Protein AF-A0A0P8Y8R4-F1 (afdb_monomer)

Radius of gyration: 22.91 Å; Cα contacts (8 Å, |Δi|>4): 17; chains: 1; bounding box: 37×41×75 Å

Mean predicted aligned error: 9.48 Å

Structure (mmCIF, N/CA/C/O backbone):
data_AF-A0A0P8Y8R4-F1
#
_entry.id   AF-A0A0P8Y8R4-F1
#
loop_
_atom_site.gro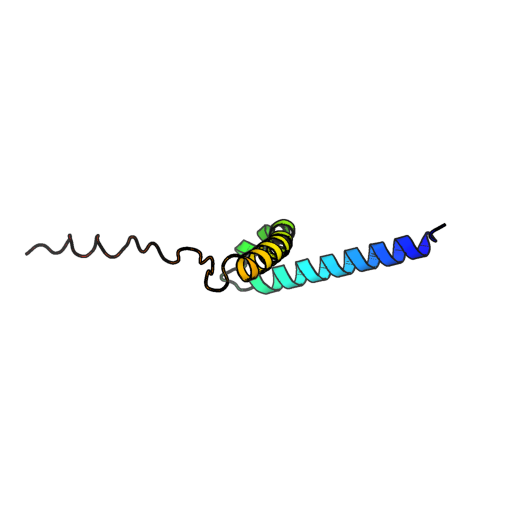up_PDB
_atom_site.id
_atom_site.type_symbol
_atom_site.label_atom_id
_atom_site.label_alt_id
_atom_site.label_comp_id
_atom_site.label_asym_id
_atom_site.label_entity_id
_atom_site.label_seq_id
_atom_site.pdbx_PDB_ins_code
_atom_site.Cartn_x
_atom_site.Cartn_y
_atom_site.Cartn_z
_atom_site.occupancy
_atom_site.B_iso_or_equiv
_atom_site.auth_seq_id
_atom_site.auth_comp_id
_atom_site.auth_asym_id
_atom_site.auth_atom_id
_atom_site.pdbx_PDB_model_num
ATOM 1 N N . MET A 1 1 ? 7.989 -19.412 -24.341 1.00 80.81 1 MET A N 1
ATOM 2 C CA . MET A 1 1 ? 9.114 -18.672 -23.726 1.00 80.81 1 MET A CA 1
ATOM 3 C C . MET A 1 1 ? 8.700 -17.215 -23.603 1.00 80.81 1 MET A C 1
ATOM 5 O O . MET A 1 1 ? 8.182 -16.682 -24.575 1.00 80.81 1 MET A O 1
ATOM 9 N N . VAL A 1 2 ? 8.834 -16.605 -22.425 1.00 88.69 2 VAL A N 1
ATOM 10 C CA . VAL A 1 2 ? 8.482 -15.188 -22.214 1.00 88.69 2 VAL A CA 1
ATOM 11 C C . VAL A 1 2 ? 9.590 -14.322 -22.819 1.00 88.69 2 VAL A C 1
ATOM 13 O O . VAL A 1 2 ? 10.764 -14.626 -22.621 1.00 88.69 2 VAL A O 1
ATOM 16 N N . SER A 1 3 ? 9.242 -13.282 -23.582 1.00 95.00 3 SER A N 1
ATOM 17 C CA . SER A 1 3 ? 10.248 -12.399 -24.186 1.00 95.00 3 SER A CA 1
ATOM 18 C C . SER A 1 3 ? 10.980 -11.593 -23.101 1.00 95.00 3 SER A C 1
ATOM 20 O O . SER A 1 3 ? 10.317 -11.087 -22.188 1.00 95.00 3 SER A O 1
ATOM 22 N N . PRO A 1 4 ? 12.311 -11.396 -23.203 1.00 93.31 4 PRO A N 1
ATOM 23 C CA . PRO A 1 4 ? 13.051 -10.505 -22.306 1.00 93.31 4 PRO A CA 1
ATOM 24 C C . PRO A 1 4 ? 12.449 -9.098 -22.247 1.00 93.31 4 PRO A C 1
ATOM 26 O O . PRO A 1 4 ? 12.388 -8.490 -21.183 1.00 93.31 4 PRO A O 1
ATOM 29 N N . PHE A 1 5 ? 11.923 -8.607 -23.372 1.00 95.75 5 PHE A N 1
ATOM 30 C CA . PHE A 1 5 ? 11.244 -7.316 -23.437 1.00 95.75 5 PHE A CA 1
ATOM 31 C C . PHE A 1 5 ? 9.984 -7.276 -22.563 1.00 95.75 5 PHE A C 1
ATOM 33 O O . PHE A 1 5 ? 9.743 -6.290 -21.875 1.00 95.75 5 PHE A O 1
ATOM 40 N N . THR A 1 6 ? 9.202 -8.359 -22.536 1.00 95.81 6 THR A N 1
ATOM 41 C CA . THR A 1 6 ? 8.006 -8.460 -21.687 1.00 95.81 6 THR A CA 1
ATOM 42 C C . THR A 1 6 ? 8.374 -8.419 -20.207 1.00 95.81 6 THR A C 1
ATOM 44 O O . THR A 1 6 ? 7.723 -7.717 -19.440 1.00 95.81 6 THR A O 1
ATOM 47 N N . LEU A 1 7 ? 9.434 -9.126 -19.805 1.00 95.75 7 LEU A N 1
ATOM 48 C CA . LEU A 1 7 ? 9.916 -9.097 -18.421 1.00 95.75 7 LEU A CA 1
ATOM 49 C C . LEU A 1 7 ? 10.401 -7.699 -18.022 1.00 95.75 7 LEU A C 1
ATOM 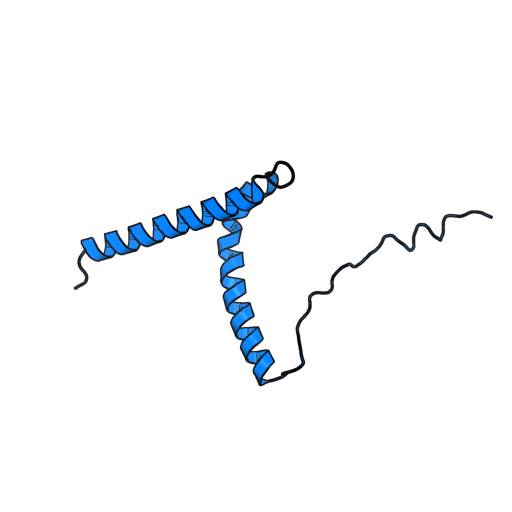51 O O . LEU A 1 7 ? 10.064 -7.225 -16.941 1.00 95.75 7 LEU A O 1
ATOM 55 N N . LEU A 1 8 ? 11.134 -7.018 -18.907 1.00 96.62 8 LEU A N 1
ATOM 56 C CA . LEU A 1 8 ? 11.589 -5.646 -18.677 1.00 96.62 8 LEU A CA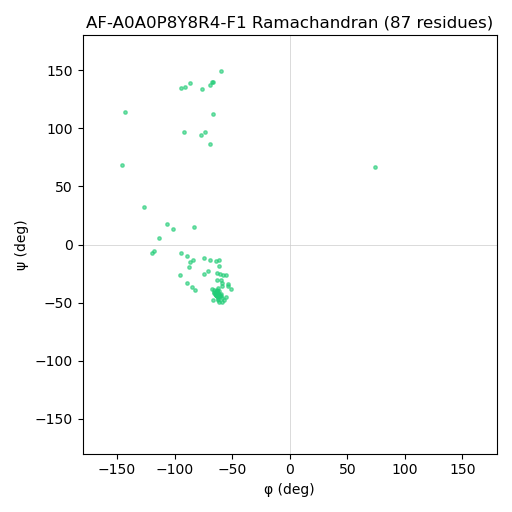 1
ATOM 57 C C . LEU A 1 8 ? 10.421 -4.661 -18.583 1.00 96.62 8 LEU A C 1
ATOM 59 O O . LEU A 1 8 ? 10.405 -3.826 -17.683 1.00 96.62 8 LEU A O 1
ATOM 63 N N . ALA A 1 9 ? 9.427 -4.777 -19.463 1.00 96.81 9 ALA A N 1
ATOM 64 C CA . ALA A 1 9 ? 8.243 -3.927 -19.432 1.00 96.81 9 ALA A CA 1
ATOM 65 C C . ALA A 1 9 ? 7.473 -4.100 -18.114 1.00 96.81 9 ALA A C 1
ATOM 67 O O . ALA A 1 9 ? 7.206 -3.112 -17.432 1.00 96.81 9 ALA A O 1
ATOM 68 N N . LEU A 1 10 ? 7.200 -5.342 -17.701 1.00 97.19 10 LEU A N 1
ATOM 69 C CA . LEU A 1 10 ? 6.523 -5.630 -16.432 1.00 97.19 10 LEU A CA 1
ATOM 70 C C . LEU A 1 10 ? 7.333 -5.149 -15.222 1.00 97.19 10 LEU A C 1
ATOM 72 O O . LEU A 1 10 ? 6.779 -4.497 -14.340 1.00 97.19 10 LEU A O 1
ATOM 76 N N . GLY A 1 11 ? 8.643 -5.413 -15.201 1.00 97.25 11 GLY A N 1
ATOM 77 C CA . GLY A 1 11 ? 9.533 -4.962 -14.131 1.00 97.25 11 GLY A CA 1
ATOM 78 C C . GLY A 1 11 ? 9.594 -3.438 -14.024 1.00 97.25 11 GLY A C 1
ATOM 79 O O . GLY A 1 11 ? 9.477 -2.891 -12.932 1.00 97.25 11 GLY A O 1
ATOM 80 N N . SER A 1 12 ? 9.706 -2.737 -15.155 1.00 97.06 12 SER A N 1
ATOM 81 C CA . SER A 1 12 ? 9.689 -1.271 -15.179 1.00 97.06 12 SER A CA 1
ATOM 82 C C . SER A 1 12 ? 8.352 -0.703 -14.706 1.00 97.06 12 SER A C 1
ATOM 84 O O . SER A 1 12 ? 8.341 0.229 -13.907 1.00 97.06 12 SER A O 1
ATOM 86 N N . GLY A 1 13 ? 7.232 -1.297 -15.131 1.00 98.19 13 GLY A N 1
ATOM 87 C CA . GLY A 1 13 ? 5.899 -0.882 -14.708 1.00 98.19 13 GLY A CA 1
ATOM 88 C C . GLY A 1 13 ? 5.712 -1.038 -13.202 1.00 98.19 13 GLY A C 1
ATOM 89 O O . GLY A 1 13 ? 5.235 -0.115 -12.548 1.00 98.19 13 GLY A O 1
ATOM 90 N N . PHE A 1 14 ? 6.163 -2.164 -12.647 1.00 96.75 14 PHE A N 1
ATOM 91 C CA . PHE A 1 14 ? 6.165 -2.404 -11.206 1.00 96.75 14 PHE A CA 1
ATOM 92 C C . PHE A 1 14 ? 6.988 -1.351 -10.450 1.00 96.75 14 PHE A C 1
ATOM 94 O O . PHE A 1 14 ? 6.482 -0.733 -9.519 1.00 96.75 14 PHE A O 1
ATOM 101 N N . LEU A 1 15 ? 8.224 -1.078 -10.881 1.00 97.31 15 LEU A N 1
ATOM 102 C CA . LEU A 1 15 ? 9.073 -0.081 -10.219 1.00 97.31 15 LEU A CA 1
ATOM 103 C C . LEU A 1 15 ? 8.486 1.332 -10.295 1.00 97.31 15 LEU A C 1
ATOM 105 O O . LEU A 1 15 ? 8.545 2.070 -9.315 1.00 97.31 15 LEU A O 1
ATOM 109 N N . VAL A 1 16 ? 7.900 1.712 -11.432 1.00 98.12 16 VAL A N 1
ATOM 110 C CA . VAL A 1 16 ? 7.218 3.007 -11.578 1.00 98.12 16 VAL A CA 1
ATOM 111 C C . VAL A 1 16 ? 6.025 3.094 -10.631 1.00 98.12 16 VAL A C 1
ATOM 113 O O . VAL A 1 16 ? 5.866 4.111 -9.956 1.00 98.12 16 VAL A O 1
ATOM 116 N N . ALA A 1 17 ? 5.217 2.036 -10.541 1.00 96.50 17 ALA A N 1
ATOM 117 C CA . ALA A 1 17 ? 4.097 1.985 -9.610 1.00 96.50 17 ALA A CA 1
ATOM 118 C C . ALA A 1 17 ? 4.566 2.144 -8.154 1.00 96.50 17 ALA A C 1
ATOM 120 O O . ALA A 1 17 ? 4.000 2.957 -7.427 1.00 96.50 17 ALA A O 1
ATOM 121 N N . GLU A 1 18 ? 5.642 1.465 -7.747 1.00 95.50 18 GLU A N 1
ATOM 122 C CA . GLU A 1 18 ? 6.179 1.593 -6.386 1.00 95.50 18 GLU A CA 1
ATOM 123 C C . GLU A 1 18 ? 6.743 2.984 -6.087 1.00 95.50 18 GLU A C 1
ATOM 125 O O . GLU A 1 18 ? 6.491 3.547 -5.020 1.00 95.50 18 GLU A O 1
ATOM 130 N N . VAL A 1 19 ? 7.446 3.597 -7.042 1.00 96.44 19 VAL A N 1
ATOM 131 C CA . VAL A 1 19 ? 7.920 4.981 -6.895 1.00 96.44 19 VAL A CA 1
ATOM 132 C C . VAL A 1 19 ? 6.743 5.937 -6.696 1.00 96.44 19 VAL A C 1
ATOM 134 O O . VAL A 1 19 ? 6.812 6.809 -5.829 1.00 96.44 19 VAL A O 1
ATOM 137 N N . ILE A 1 20 ? 5.652 5.762 -7.448 1.00 97.12 20 ILE A N 1
ATOM 138 C CA . ILE A 1 20 ? 4.432 6.564 -7.283 1.00 97.12 20 ILE A CA 1
ATOM 139 C C . ILE A 1 20 ? 3.830 6.339 -5.889 1.00 97.12 20 ILE A C 1
ATOM 141 O O . ILE A 1 20 ? 3.539 7.314 -5.196 1.00 97.12 20 ILE A O 1
ATOM 145 N N . THR A 1 21 ? 3.694 5.089 -5.442 1.00 95.38 21 THR A N 1
ATOM 146 C CA . THR A 1 21 ? 3.154 4.742 -4.116 1.00 95.38 21 THR A CA 1
ATOM 147 C C . THR A 1 21 ? 3.946 5.401 -2.984 1.00 95.38 21 THR A C 1
ATOM 149 O O . THR A 1 21 ? 3.366 6.038 -2.095 1.00 95.38 21 THR A O 1
ATOM 152 N N . VAL A 1 22 ? 5.277 5.305 -3.025 1.00 95.12 22 VAL A N 1
ATOM 153 C CA . VAL A 1 22 ? 6.165 5.920 -2.027 1.00 95.12 22 VAL A CA 1
ATOM 154 C C . VAL A 1 22 ? 6.094 7.445 -2.096 1.00 95.12 22 VAL A C 1
ATOM 156 O O . VAL A 1 22 ? 6.014 8.095 -1.054 1.00 95.12 22 VAL A O 1
ATOM 159 N N . ALA A 1 23 ? 6.069 8.030 -3.297 1.00 96.62 23 ALA A N 1
ATOM 160 C CA . ALA A 1 23 ? 5.979 9.477 -3.476 1.00 96.62 23 ALA A CA 1
ATOM 161 C C . ALA A 1 23 ? 4.669 10.048 -2.917 1.00 96.62 23 ALA A C 1
ATOM 163 O O . ALA A 1 23 ? 4.700 11.044 -2.195 1.00 96.62 23 ALA A O 1
ATOM 164 N N . VAL A 1 24 ? 3.532 9.400 -3.186 1.00 96.88 24 VAL A N 1
ATOM 165 C CA . VAL A 1 24 ? 2.223 9.796 -2.640 1.00 96.88 24 VAL A CA 1
ATOM 166 C C . VAL A 1 24 ? 2.215 9.681 -1.116 1.00 96.88 24 VAL A C 1
ATOM 168 O O . VAL A 1 24 ? 1.763 10.599 -0.433 1.00 96.88 24 VAL A O 1
ATOM 171 N N . SER A 1 25 ? 2.773 8.599 -0.571 1.00 95.50 25 SER A N 1
ATOM 172 C CA . SER A 1 25 ? 2.858 8.391 0.880 1.00 95.50 25 SER A CA 1
ATOM 173 C C . SER A 1 25 ? 3.733 9.449 1.562 1.00 95.50 25 SER A C 1
ATOM 175 O O . SER A 1 25 ? 3.347 10.009 2.586 1.00 95.50 25 SER A O 1
ATOM 177 N N . ALA A 1 26 ? 4.883 9.788 0.973 1.00 96.19 26 ALA A N 1
ATOM 178 C CA . ALA A 1 26 ? 5.755 10.851 1.471 1.00 96.19 26 ALA A CA 1
ATOM 179 C C . ALA A 1 26 ? 5.111 12.238 1.340 1.00 96.19 26 ALA A C 1
ATOM 181 O O . ALA A 1 26 ? 5.242 13.069 2.240 1.00 96.19 26 ALA A O 1
ATOM 182 N N . PHE A 1 27 ? 4.382 12.480 0.249 1.00 96.94 27 PHE A N 1
ATOM 183 C CA . PHE A 1 27 ? 3.627 13.711 0.048 1.00 96.94 27 PHE A CA 1
ATOM 184 C C . PHE A 1 27 ? 2.530 13.882 1.108 1.00 96.94 27 PHE A C 1
ATOM 186 O O . PHE A 1 27 ? 2.398 14.972 1.664 1.00 96.94 27 PHE A O 1
ATOM 193 N N . ALA A 1 28 ? 1.810 12.813 1.461 1.00 95.69 28 ALA A N 1
ATOM 194 C CA . ALA A 1 28 ? 0.745 12.852 2.466 1.00 95.69 28 ALA A CA 1
ATOM 195 C C . ALA A 1 28 ? 1.236 13.327 3.847 1.00 95.69 28 ALA A C 1
ATOM 197 O O . ALA A 1 28 ? 0.510 14.019 4.558 1.00 95.69 28 ALA A O 1
ATOM 198 N N . VAL A 1 29 ? 2.483 13.010 4.209 1.00 95.69 29 VAL A N 1
ATOM 199 C CA . VAL A 1 29 ? 3.104 13.418 5.484 1.00 95.69 29 VAL A CA 1
ATOM 200 C C . VAL A 1 29 ? 4.069 14.603 5.347 1.00 95.69 29 VAL A C 1
ATOM 202 O O . VAL A 1 29 ? 4.833 14.891 6.265 1.00 95.69 29 VAL A O 1
ATOM 205 N N . SER A 1 30 ? 4.058 15.311 4.214 1.00 94.00 30 SER A N 1
A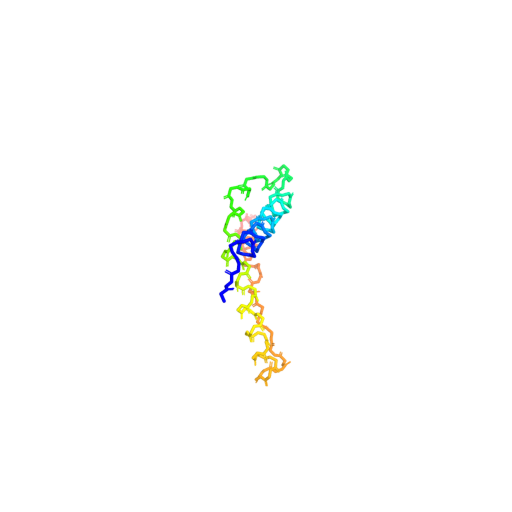TOM 206 C CA . SER A 1 30 ? 5.022 16.386 3.931 1.00 94.00 30 SER A CA 1
ATOM 207 C C . SER A 1 30 ? 4.781 17.688 4.707 1.00 94.00 30 SER A C 1
ATOM 209 O O . SER A 1 30 ? 5.663 18.551 4.743 1.00 94.00 30 SER A O 1
ATOM 211 N N . ASP A 1 31 ? 3.622 17.829 5.360 1.00 95.44 31 ASP A N 1
ATOM 212 C CA . ASP A 1 31 ? 3.307 18.988 6.196 1.00 95.44 31 ASP A CA 1
ATOM 213 C C . ASP A 1 31 ? 4.311 19.159 7.352 1.00 95.44 31 ASP A C 1
ATOM 215 O O . ASP A 1 31 ? 4.844 18.188 7.897 1.00 95.44 31 ASP A O 1
ATOM 219 N N . LYS A 1 32 ? 4.544 20.408 7.778 1.00 92.38 32 LYS A N 1
ATOM 220 C CA . LYS A 1 32 ? 5.526 20.750 8.823 1.00 92.38 32 LYS A CA 1
ATOM 221 C C . LYS A 1 32 ? 5.327 19.956 10.113 1.00 92.38 32 LYS A C 1
ATOM 223 O O . LYS A 1 32 ? 6.314 19.632 10.767 1.00 92.38 32 LYS A O 1
ATOM 228 N N . LYS A 1 33 ? 4.081 19.641 10.472 1.00 94.62 33 LYS A N 1
ATOM 229 C CA . LYS A 1 33 ? 3.774 18.881 11.690 1.00 94.62 33 LYS A CA 1
ATOM 230 C C . LYS A 1 33 ? 4.116 17.399 11.571 1.00 94.62 33 LYS A C 1
ATOM 232 O O . LYS A 1 33 ? 4.378 16.782 12.590 1.00 94.62 33 LYS A O 1
ATOM 237 N N . HIS A 1 34 ? 4.135 16.844 10.362 1.00 94.44 34 HIS A N 1
ATOM 238 C CA . HIS A 1 34 ? 4.192 15.398 10.120 1.00 94.44 34 HIS A CA 1
ATOM 239 C C . HIS A 1 34 ? 5.456 14.955 9.375 1.00 94.44 34 HIS A C 1
ATOM 241 O O . HIS A 1 34 ? 5.700 13.761 9.257 1.00 94.44 34 HIS A O 1
ATOM 247 N N . ARG A 1 35 ? 6.305 15.889 8.926 1.00 92.69 35 ARG A N 1
ATOM 248 C CA . ARG A 1 35 ? 7.508 15.614 8.120 1.00 92.69 35 ARG A CA 1
ATOM 249 C C . ARG A 1 35 ? 8.479 14.610 8.753 1.00 92.69 35 ARG A C 1
ATOM 251 O O . ARG A 1 35 ? 9.206 13.924 8.038 1.00 92.69 35 ARG A O 1
ATOM 258 N N . TYR A 1 36 ? 8.480 14.495 10.080 1.00 94.75 36 TYR A N 1
ATOM 259 C CA . TYR A 1 36 ? 9.264 13.491 10.806 1.00 94.75 36 TYR A CA 1
ATOM 260 C C . TYR A 1 36 ? 8.8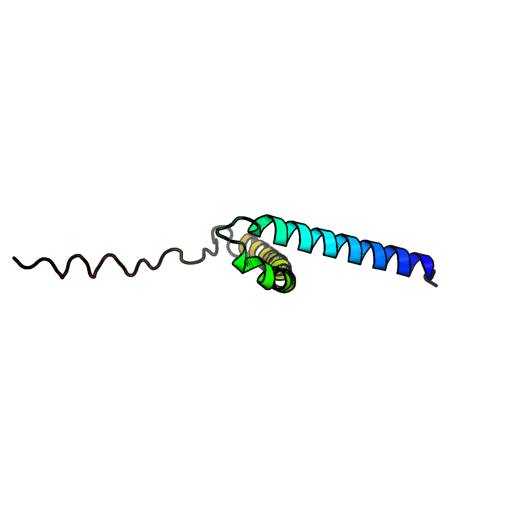30 12.042 10.502 1.00 94.75 36 TYR A C 1
ATOM 262 O O . TYR A 1 36 ? 9.569 11.111 10.806 1.00 94.75 36 TYR A O 1
ATOM 270 N N . LEU A 1 37 ? 7.659 11.847 9.884 1.00 95.25 37 LEU A N 1
ATOM 271 C CA . LEU A 1 37 ? 7.136 10.554 9.444 1.00 95.25 37 LEU A CA 1
ATOM 272 C C . LEU A 1 37 ? 7.665 10.119 8.071 1.00 95.25 37 LEU A C 1
ATOM 274 O O . LEU A 1 37 ? 7.534 8.949 7.728 1.00 95.25 37 LEU A O 1
ATOM 278 N N . ILE A 1 38 ? 8.304 11.000 7.290 1.00 95.25 38 ILE A N 1
ATOM 279 C CA . ILE A 1 38 ? 8.840 10.643 5.961 1.00 95.25 38 ILE A CA 1
ATOM 280 C C . ILE A 1 38 ? 9.798 9.435 6.010 1.00 95.25 38 ILE A C 1
ATOM 282 O O . ILE A 1 38 ? 9.631 8.531 5.192 1.00 95.25 38 ILE A O 1
ATOM 286 N N . PRO A 1 39 ? 10.756 9.338 6.958 1.00 95.56 39 PRO A N 1
ATOM 287 C CA . PRO A 1 39 ? 11.623 8.161 7.073 1.00 95.56 39 PRO A CA 1
ATOM 288 C C . PRO A 1 39 ? 10.871 6.859 7.372 1.00 95.56 39 PRO A C 1
ATOM 290 O O . PRO A 1 39 ? 11.414 5.782 7.151 1.00 95.56 39 PRO A O 1
ATOM 293 N N . TRP A 1 40 ? 9.632 6.951 7.862 1.00 95.81 40 TRP A N 1
ATOM 294 C CA . TRP A 1 40 ? 8.778 5.808 8.166 1.00 95.81 40 TRP A CA 1
ATOM 295 C C . TRP A 1 40 ? 7.924 5.366 6.977 1.00 95.81 40 TRP A C 1
ATOM 297 O O . TRP A 1 40 ? 7.375 4.276 7.022 1.00 95.81 40 TRP A O 1
ATOM 307 N N . VAL A 1 41 ? 7.861 6.127 5.879 1.00 95.44 41 VAL A N 1
ATOM 308 C CA . VAL A 1 41 ? 7.124 5.740 4.660 1.00 95.44 41 VAL A CA 1
ATOM 309 C C . VAL A 1 41 ? 7.480 4.336 4.142 1.00 95.44 41 VAL A C 1
ATOM 311 O O . VAL A 1 41 ? 6.560 3.621 3.748 1.00 95.44 41 VAL A O 1
ATOM 314 N N . PRO A 1 42 ? 8.743 3.860 4.174 1.00 93.62 42 PRO A N 1
ATOM 315 C CA . PRO A 1 42 ? 9.058 2.494 3.760 1.00 93.62 42 PRO A CA 1
ATOM 316 C C . PRO A 1 42 ? 8.304 1.411 4.544 1.00 93.62 42 PRO A C 1
ATOM 318 O O . PRO A 1 42 ? 8.040 0.349 3.982 1.00 93.62 42 PRO A O 1
ATOM 321 N N . THR A 1 43 ? 7.890 1.665 5.792 1.00 95.31 43 THR A N 1
ATOM 322 C CA . THR A 1 43 ? 7.109 0.690 6.574 1.00 95.31 43 THR A CA 1
ATOM 323 C C . THR A 1 43 ? 5.696 0.488 6.027 1.00 95.31 43 THR A C 1
ATOM 325 O O . THR A 1 43 ? 5.060 -0.519 6.343 1.00 95.31 43 THR A O 1
ATOM 328 N N . MET A 1 44 ? 5.225 1.362 5.129 1.00 94.12 44 MET A N 1
ATOM 329 C CA . MET A 1 44 ? 3.938 1.202 4.449 1.00 94.12 44 MET A CA 1
ATOM 330 C C . MET A 1 44 ? 3.862 -0.088 3.624 1.00 94.12 44 MET A C 1
ATOM 332 O O . MET A 1 44 ? 2.777 -0.642 3.472 1.00 94.12 44 MET A O 1
ATOM 336 N N . HIS A 1 45 ? 4.999 -0.634 3.178 1.00 92.25 45 HIS A N 1
ATOM 337 C CA . HIS A 1 45 ? 5.053 -1.946 2.523 1.00 92.25 45 HIS A CA 1
ATOM 338 C C . HIS A 1 45 ? 4.629 -3.090 3.449 1.00 92.25 45 HIS A C 1
ATOM 340 O O . HIS A 1 45 ? 4.179 -4.121 2.966 1.00 92.25 45 HIS A O 1
ATOM 346 N N . PHE A 1 46 ? 4.743 -2.918 4.768 1.00 94.12 46 PHE A N 1
ATOM 347 C CA . PHE A 1 46 ? 4.185 -3.850 5.748 1.00 94.12 46 PHE A CA 1
ATOM 348 C C . PHE A 1 46 ? 2.747 -3.482 6.113 1.00 94.12 46 PHE A C 1
ATOM 350 O O . PHE A 1 46 ? 1.932 -4.368 6.343 1.00 94.12 46 PHE A O 1
ATOM 357 N N . TYR A 1 47 ? 2.414 -2.189 6.118 1.00 93.62 47 TYR A N 1
ATOM 358 C CA . TYR A 1 47 ? 1.067 -1.709 6.419 1.00 93.62 47 TYR A CA 1
ATOM 359 C C . TYR A 1 47 ? 0.026 -2.108 5.366 1.00 93.62 47 TYR A C 1
ATOM 361 O O . TYR A 1 47 ? -1.034 -2.623 5.718 1.00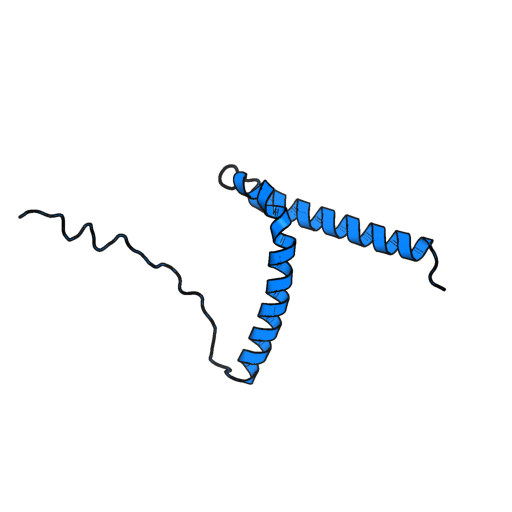 93.62 47 TYR A O 1
ATOM 369 N N . PHE A 1 48 ? 0.309 -1.922 4.075 1.00 91.81 48 PHE A N 1
ATOM 370 C CA . PHE A 1 48 ? -0.667 -2.186 3.014 1.00 91.81 48 PHE A CA 1
ATOM 371 C C . PHE A 1 48 ? -1.091 -3.661 2.909 1.00 91.81 48 PHE A C 1
ATOM 373 O O . PHE A 1 48 ? -2.293 -3.908 2.814 1.00 91.81 48 PHE A O 1
ATOM 380 N N . PRO A 1 49 ? -0.195 -4.663 3.010 1.00 94.25 49 PRO A N 1
ATOM 381 C CA . PRO A 1 49 ? -0.611 -6.064 3.059 1.00 94.25 49 PRO A CA 1
ATOM 382 C C . PRO A 1 49 ? -1.528 -6.398 4.241 1.00 94.25 49 PRO A C 1
ATOM 384 O O . PRO A 1 49 ? -2.399 -7.260 4.108 1.00 94.25 49 PRO A O 1
ATOM 387 N N . MET A 1 50 ? -1.392 -5.705 5.381 1.00 95.19 50 MET A N 1
ATOM 388 C CA . MET A 1 50 ? -2.313 -5.898 6.507 1.00 95.19 50 MET A CA 1
ATOM 389 C C . MET A 1 50 ? -3.747 -5.504 6.147 1.00 95.19 50 MET A C 1
ATOM 391 O O . MET A 1 50 ? -4.673 -6.132 6.649 1.00 95.19 50 MET A O 1
ATOM 395 N N . ALA A 1 51 ? -3.955 -4.534 5.249 1.00 92.69 51 ALA A N 1
ATOM 396 C CA . ALA A 1 51 ? -5.294 -4.186 4.772 1.00 92.69 51 ALA A CA 1
ATOM 397 C C . ALA A 1 51 ? -5.947 -5.359 4.023 1.00 92.69 51 ALA A C 1
ATOM 399 O O . ALA A 1 51 ? -7.126 -5.646 4.227 1.00 92.69 51 ALA A O 1
ATOM 400 N N . THR A 1 52 ? -5.171 -6.099 3.225 1.00 95.00 52 THR A N 1
ATOM 401 C CA . THR A 1 52 ? -5.642 -7.325 2.566 1.00 95.00 52 THR A CA 1
ATOM 402 C C . THR A 1 52 ? -6.029 -8.387 3.595 1.00 95.00 52 THR A C 1
ATOM 404 O O . THR A 1 52 ? -7.121 -8.948 3.512 1.00 95.00 52 THR A O 1
ATOM 407 N N . LEU A 1 53 ? -5.188 -8.629 4.606 1.00 96.12 53 LEU A N 1
ATOM 408 C CA . LEU A 1 53 ? -5.504 -9.574 5.687 1.00 96.12 53 LEU A CA 1
ATOM 409 C C . LEU A 1 53 ? -6.767 -9.162 6.459 1.00 96.12 53 LEU A C 1
ATOM 411 O O . LEU A 1 53 ? -7.6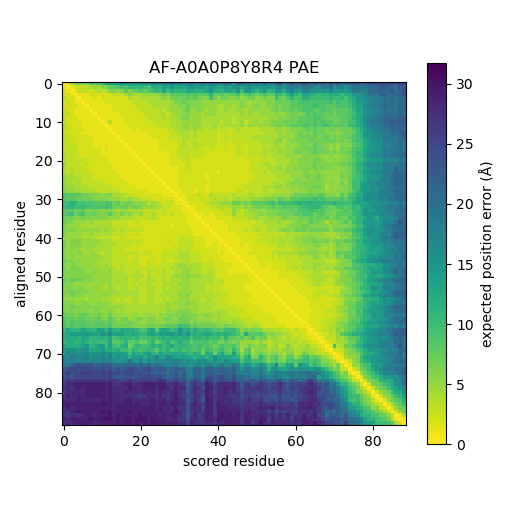39 -9.993 6.712 1.00 96.12 53 LEU A O 1
ATOM 415 N N . ALA A 1 54 ? -6.898 -7.874 6.774 1.00 93.75 54 ALA A N 1
ATOM 416 C CA . ALA A 1 54 ? -8.076 -7.319 7.427 1.00 93.75 54 ALA A CA 1
ATOM 417 C C . ALA A 1 54 ? -9.337 -7.482 6.566 1.00 93.75 54 ALA A C 1
ATOM 419 O O . ALA A 1 54 ? -10.396 -7.792 7.104 1.00 93.75 54 ALA A O 1
ATOM 420 N N . SER A 1 55 ? -9.232 -7.349 5.239 1.00 94.81 55 SER A N 1
ATOM 421 C CA . SER A 1 55 ? -10.365 -7.564 4.332 1.00 94.81 55 SER A CA 1
ATOM 422 C C . SER A 1 55 ? -10.867 -9.011 4.361 1.00 94.81 55 SER A C 1
ATOM 424 O O . SER A 1 55 ? -12.073 -9.236 4.435 1.00 94.81 55 SER A O 1
ATOM 426 N N . TYR A 1 56 ? -9.963 -9.998 4.407 1.00 95.62 56 TYR A N 1
ATOM 427 C CA . TYR A 1 56 ? -10.352 -11.403 4.544 1.00 95.62 56 TYR A CA 1
ATOM 428 C C . TYR A 1 56 ? -11.020 -11.682 5.889 1.00 95.62 56 TYR A C 1
ATOM 430 O O . TYR A 1 56 ? -12.047 -12.359 5.935 1.00 95.62 56 TYR A O 1
ATOM 438 N N . LYS A 1 57 ? -10.478 -11.120 6.975 1.00 94.50 57 LYS A N 1
ATOM 439 C CA . LYS A 1 57 ? -11.096 -11.197 8.304 1.00 94.50 57 LYS A CA 1
ATOM 440 C C . LYS A 1 57 ? -12.498 -10.587 8.301 1.00 94.50 57 LYS A C 1
ATOM 442 O O . LYS A 1 57 ? -13.426 -11.225 8.780 1.00 94.50 57 LYS A O 1
ATOM 447 N N . ALA A 1 58 ? -12.668 -9.410 7.704 1.00 92.69 58 ALA A N 1
ATOM 448 C CA . ALA A 1 58 ? -13.963 -8.742 7.620 1.00 92.69 58 ALA A CA 1
ATOM 449 C C . ALA A 1 58 ? -14.996 -9.575 6.842 1.00 92.69 58 ALA A C 1
ATOM 451 O O . ALA A 1 58 ? -16.144 -9.675 7.264 1.00 92.69 58 ALA A O 1
ATOM 452 N N . VAL A 1 59 ? -14.594 -10.223 5.742 1.00 94.81 59 VAL A N 1
ATOM 453 C CA . VAL A 1 59 ? -15.474 -11.146 5.000 1.00 94.81 59 VAL A CA 1
ATOM 454 C C . VAL A 1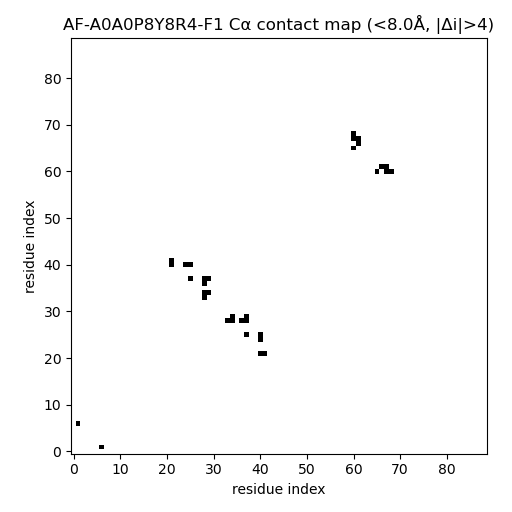 59 ? -15.855 -12.354 5.858 1.00 94.81 59 VAL A C 1
ATOM 456 O O . VAL A 1 59 ? -17.019 -12.746 5.881 1.00 94.81 59 VAL A O 1
ATOM 459 N N . TYR A 1 60 ? -14.903 -12.937 6.588 1.00 94.81 60 TYR A N 1
ATOM 460 C CA . TYR A 1 60 ? -15.176 -14.050 7.497 1.00 94.81 60 TYR A CA 1
ATOM 461 C C . TYR A 1 60 ? -16.149 -13.659 8.625 1.00 94.81 60 TYR A C 1
ATOM 463 O O . TYR A 1 60 ? -17.095 -14.396 8.913 1.00 94.81 60 TYR A O 1
ATOM 471 N N . GLU A 1 61 ? -15.959 -12.491 9.235 1.00 94.75 61 GLU A N 1
ATOM 472 C CA . GLU A 1 61 ? -16.837 -11.959 10.285 1.00 94.75 61 GLU A CA 1
ATOM 473 C C . GLU A 1 61 ? -18.229 -11.641 9.750 1.00 94.75 61 GLU A C 1
ATOM 475 O O . GLU A 1 61 ? -19.213 -11.978 10.395 1.00 94.75 61 GLU A O 1
ATOM 480 N N . LEU A 1 62 ? -18.343 -11.106 8.534 1.00 92.88 62 LEU A N 1
ATOM 481 C CA . LEU A 1 62 ? -19.640 -10.859 7.905 1.00 92.88 62 LEU A CA 1
ATOM 482 C C . LEU A 1 62 ? -20.475 -12.145 7.761 1.00 92.88 62 LEU A C 1
ATOM 484 O O . LEU A 1 62 ? -21.696 -12.103 7.900 1.00 92.88 62 LEU A O 1
ATOM 488 N N . LEU A 1 63 ? -19.824 -13.284 7.498 1.00 95.44 63 LEU A N 1
ATOM 489 C CA . LEU A 1 63 ? -20.486 -14.583 7.337 1.00 95.44 63 LEU A CA 1
ATOM 490 C C . LEU A 1 63 ? -20.786 -15.273 8.672 1.00 95.44 63 LEU A C 1
ATOM 492 O O . LEU A 1 63 ? -21.829 -15.909 8.815 1.00 95.44 63 LEU A O 1
ATOM 496 N N . THR A 1 64 ? -19.868 -15.189 9.634 1.00 96.44 64 THR A N 1
ATOM 497 C CA . THR A 1 64 ? -19.957 -15.937 10.900 1.00 96.44 64 THR A CA 1
ATOM 498 C C . THR A 1 64 ? -20.591 -15.136 12.034 1.00 96.44 64 THR A C 1
ATOM 500 O O . THR A 1 64 ? -21.182 -15.718 12.944 1.00 96.44 64 THR A O 1
ATOM 503 N N . GLN A 1 65 ? -20.494 -13.808 11.983 1.00 92.12 65 GLN A N 1
ATOM 504 C CA . GLN A 1 65 ? -20.927 -12.865 13.010 1.00 92.12 65 GLN A CA 1
ATOM 505 C C . GLN A 1 65 ? -21.452 -11.557 12.368 1.00 92.12 65 GLN A C 1
ATOM 507 O O . GLN A 1 65 ? -20.858 -10.495 12.534 1.00 92.12 65 GLN A O 1
ATOM 512 N N . PRO A 1 66 ? -22.597 -11.582 11.662 1.00 85.50 66 PRO A N 1
ATOM 513 C CA . PRO A 1 66 ? -23.059 -10.492 10.786 1.00 85.50 66 PRO A CA 1
ATOM 514 C C . PRO A 1 66 ? -23.329 -9.136 11.468 1.00 85.50 66 PRO A C 1
ATOM 516 O O . PRO A 1 66 ? -23.475 -8.126 10.785 1.00 85.50 66 PRO A O 1
ATOM 519 N N . PHE A 1 67 ? -23.400 -9.096 12.802 1.00 88.50 67 PHE A N 1
ATOM 520 C CA . PHE A 1 67 ? -23.552 -7.865 13.591 1.00 88.50 67 PHE A CA 1
ATOM 521 C C . PHE A 1 67 ? -22.328 -7.549 14.464 1.00 88.50 67 PHE A C 1
ATOM 523 O O . PHE A 1 67 ? -22.370 -6.625 15.277 1.00 88.50 67 PHE A O 1
ATOM 530 N N . TYR A 1 68 ? -21.250 -8.321 14.329 1.00 84.75 68 TYR A N 1
ATOM 531 C CA . TYR A 1 68 ? -19.983 -8.066 14.997 1.00 84.75 68 TYR A CA 1
ATOM 532 C C . TYR A 1 68 ? -19.136 -7.122 14.152 1.00 84.75 68 TYR A C 1
ATOM 534 O O . TYR A 1 68 ? -19.081 -7.215 12.927 1.00 84.75 68 TYR A O 1
ATOM 542 N N . TRP A 1 69 ? -18.477 -6.193 14.829 1.00 84.81 69 TRP A N 1
ATOM 543 C CA . TRP A 1 69 ? -17.537 -5.283 14.210 1.00 84.81 69 TRP A CA 1
ATOM 544 C C . TRP A 1 69 ? -16.387 -5.056 15.183 1.00 84.81 69 TRP A C 1
ATOM 546 O O . TRP A 1 69 ? -16.581 -4.487 16.262 1.00 84.81 69 TRP A O 1
ATOM 556 N N . ASP A 1 70 ? -15.201 -5.511 14.796 1.00 82.44 70 ASP A N 1
ATOM 557 C CA . ASP A 1 70 ? -13.996 -5.410 15.608 1.00 82.44 70 ASP A CA 1
ATOM 558 C C . ASP A 1 70 ? -13.482 -3.961 15.622 1.00 82.44 70 ASP A C 1
ATOM 560 O O . ASP A 1 70 ? -12.837 -3.485 14.683 1.00 82.44 70 ASP A O 1
ATOM 564 N N . LYS A 1 71 ? -13.845 -3.216 16.673 1.00 79.25 71 LYS A N 1
ATOM 565 C CA . LYS A 1 71 ? -13.339 -1.858 16.920 1.00 79.25 71 LYS A CA 1
ATOM 566 C C . LYS A 1 71 ? -12.097 -1.951 17.778 1.00 79.25 71 LYS A C 1
ATOM 568 O O . LYS A 1 71 ? -12.108 -2.587 18.827 1.00 79.25 71 LYS A O 1
ATOM 573 N N . THR A 1 72 ? -11.073 -1.198 17.407 1.00 79.00 72 THR A N 1
ATOM 574 C CA . THR A 1 72 ? -9.993 -0.897 18.340 1.00 79.00 72 THR A CA 1
ATOM 575 C C . THR A 1 72 ? -10.530 -0.013 19.469 1.00 79.00 72 THR A C 1
ATOM 577 O O . THR A 1 72 ? -11.351 0.883 19.253 1.00 79.00 72 THR A O 1
ATOM 580 N N . THR A 1 73 ? -10.091 -0.268 20.701 1.00 79.12 73 THR A N 1
ATOM 581 C CA . THR A 1 73 ? -10.422 0.590 21.843 1.00 79.12 73 THR A CA 1
ATOM 582 C C . THR A 1 73 ? -9.757 1.950 21.642 1.00 79.12 73 THR A C 1
ATOM 584 O O . THR A 1 73 ? -8.532 2.062 21.666 1.00 79.12 73 THR A O 1
ATOM 587 N N . HIS A 1 74 ? -10.551 2.996 21.423 1.00 71.19 74 HIS A N 1
ATOM 588 C CA . HIS A 1 74 ? -10.048 4.360 21.293 1.00 71.19 74 HIS A CA 1
ATOM 589 C C . HIS A 1 74 ? -10.108 5.100 22.631 1.00 71.19 74 HIS A C 1
ATOM 591 O O . HIS A 1 74 ? -11.133 5.080 23.304 1.00 71.19 74 HIS A O 1
ATOM 597 N N . GLY A 1 75 ? -9.023 5.804 22.972 1.00 61.97 75 GLY A N 1
ATOM 598 C CA . GLY A 1 75 ? -9.006 6.790 24.054 1.00 61.97 75 GLY A CA 1
ATOM 599 C C . GLY A 1 75 ? -9.021 6.207 25.467 1.00 61.97 75 GLY A C 1
ATOM 600 O O . GLY A 1 75 ? -9.954 6.459 26.223 1.00 61.97 75 GLY A O 1
ATOM 601 N N . VAL A 1 76 ? -7.953 5.512 25.871 1.00 62.81 76 VAL A N 1
ATOM 602 C CA . VAL A 1 76 ? -7.652 5.368 27.306 1.00 62.81 76 VAL A CA 1
ATOM 603 C C . VAL A 1 76 ? -7.225 6.755 27.812 1.00 62.81 76 VAL A C 1
ATOM 605 O O . VAL A 1 76 ? -6.060 7.132 27.729 1.00 62.81 76 VAL A O 1
ATOM 608 N N . PHE A 1 77 ? -8.190 7.590 28.205 1.00 62.72 77 PHE A N 1
ATOM 609 C CA . PHE A 1 77 ? -7.928 8.916 28.764 1.00 62.72 77 PHE A CA 1
ATOM 610 C C . PHE A 1 77 ? -7.478 8.769 30.219 1.00 62.72 77 PHE A C 1
ATOM 612 O O . PHE A 1 77 ? -8.294 8.733 31.132 1.00 62.72 77 PHE A O 1
ATOM 619 N N . GLU A 1 78 ? -6.170 8.723 30.443 1.00 59.16 78 GLU A N 1
ATOM 620 C CA . GLU A 1 78 ? -5.574 8.616 31.783 1.00 59.16 78 GLU A CA 1
ATOM 621 C C . GLU A 1 78 ? -5.442 9.978 32.505 1.00 59.16 78 GLU A C 1
ATOM 623 O O . GLU A 1 78 ? -4.718 10.090 33.479 1.00 59.16 78 GLU A O 1
ATOM 628 N N . ARG A 1 79 ? -6.110 11.057 32.052 1.00 56.56 79 ARG A N 1
ATOM 629 C CA . ARG A 1 79 ? -5.866 12.432 32.563 1.00 56.56 79 ARG A CA 1
ATOM 630 C C . ARG A 1 79 ? -7.100 13.195 33.061 1.00 56.56 79 ARG A C 1
ATOM 632 O O . ARG A 1 79 ? -7.166 14.414 32.934 1.00 56.56 79 ARG A O 1
ATOM 639 N N . THR A 1 80 ? -8.099 12.520 33.619 1.00 55.69 80 THR A N 1
ATOM 640 C CA . TH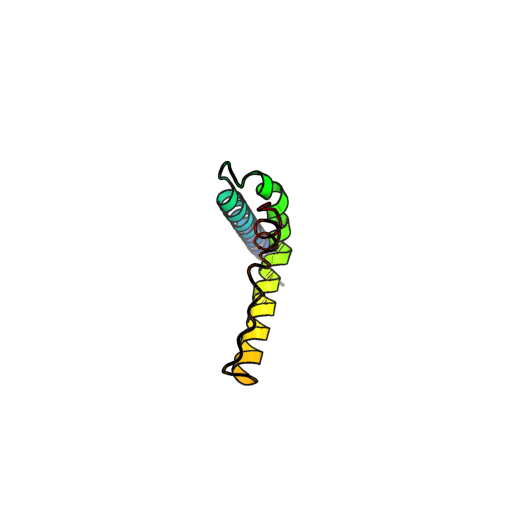R A 1 80 ? -9.209 13.225 34.304 1.00 55.69 80 THR A CA 1
ATOM 641 C C . THR A 1 80 ? -9.342 12.846 35.779 1.00 55.69 80 THR A C 1
ATOM 643 O O . THR A 1 80 ? -10.071 13.515 36.499 1.00 55.69 80 THR A O 1
ATOM 646 N N . GLN A 1 81 ? -8.594 11.850 36.265 1.00 54.91 81 GLN A N 1
ATOM 647 C CA . GLN A 1 81 ? -8.627 11.469 37.682 1.00 54.91 81 GLN A CA 1
ATOM 648 C C . GLN A 1 81 ? -7.680 12.336 38.539 1.00 54.91 81 GLN A C 1
ATOM 650 O O . GLN A 1 81 ? -8.089 12.793 39.601 1.00 54.91 81 GLN A O 1
ATOM 655 N N . ASP A 1 82 ? -6.510 12.728 38.022 1.00 54.72 82 ASP A N 1
ATOM 656 C CA . ASP A 1 82 ? -5.505 13.475 38.807 1.00 54.72 82 ASP A CA 1
ATOM 657 C C . ASP A 1 82 ? -5.888 14.933 39.146 1.00 54.72 82 ASP A C 1
ATOM 659 O O . ASP A 1 82 ? -5.380 15.508 40.109 1.00 54.72 82 ASP A O 1
ATOM 663 N N . LEU A 1 83 ? -6.786 15.554 38.369 1.00 57.72 83 LEU A N 1
ATOM 664 C CA . LEU A 1 83 ? -7.207 16.951 38.575 1.00 57.72 83 LEU A CA 1
ATOM 665 C C . LEU A 1 83 ? -8.366 17.100 39.572 1.00 57.72 83 LEU A C 1
ATOM 667 O O . LEU A 1 83 ? -8.630 18.210 40.024 1.00 57.72 83 LEU A O 1
ATOM 671 N N . ALA A 1 84 ? -9.061 16.008 39.905 1.00 56.06 84 ALA A N 1
ATOM 672 C CA . ALA A 1 84 ? -10.134 16.015 40.901 1.00 56.06 84 ALA A CA 1
ATOM 673 C C . ALA A 1 84 ? -9.610 15.792 42.332 1.00 56.06 84 ALA A C 1
ATOM 675 O O . ALA A 1 84 ? -10.291 16.140 43.289 1.00 56.06 84 ALA A O 1
ATOM 676 N N . GLU A 1 85 ? -8.400 15.243 42.478 1.00 58.62 85 GLU A N 1
ATOM 677 C CA . GLU A 1 85 ? -7.804 14.889 43.774 1.00 58.62 85 GLU A CA 1
ATOM 678 C C . GLU A 1 85 ? -6.892 15.995 44.350 1.00 58.62 85 GLU A C 1
ATOM 680 O O . GLU A 1 85 ? -6.475 15.928 45.501 1.00 58.62 85 GLU A O 1
ATOM 685 N N . THR A 1 86 ? -6.608 17.056 43.582 1.00 56.69 86 THR A N 1
ATOM 686 C CA . THR A 1 86 ? -5.712 18.162 43.984 1.00 56.69 86 THR A CA 1
ATOM 687 C C . THR A 1 86 ? -6.416 19.474 44.336 1.00 56.69 86 THR A C 1
ATOM 689 O O . THR A 1 86 ? -5.760 20.513 44.392 1.00 56.69 86 THR A O 1
ATOM 692 N N . GLN A 1 87 ? -7.720 19.466 44.619 1.00 50.69 87 GLN A N 1
ATOM 693 C CA . GLN A 1 87 ? -8.393 20.639 45.183 1.00 50.69 87 GLN A CA 1
ATOM 694 C C . GLN A 1 87 ? -8.377 20.551 46.721 1.00 50.69 87 GLN A C 1
ATOM 696 O O . GLN A 1 87 ? -9.218 19.848 47.276 1.00 50.69 87 GLN A O 1
ATOM 701 N N . PRO A 1 88 ? -7.428 21.207 47.428 1.00 55.81 88 PRO A N 1
ATOM 702 C CA . PRO A 1 88 ? -7.529 21.347 48.871 1.00 55.81 88 PRO A CA 1
ATOM 703 C C . PRO A 1 88 ? -8.694 22.288 49.195 1.00 55.81 88 PRO A C 1
ATOM 705 O O . PRO A 1 88 ? -8.896 23.304 48.523 1.00 55.81 88 PRO A O 1
ATOM 708 N N . GLU A 1 89 ? -9.459 21.891 50.200 1.00 51.09 89 GLU A N 1
ATOM 709 C CA . GLU A 1 89 ? -10.575 22.616 50.809 1.00 51.09 89 GLU A CA 1
ATOM 710 C C . GLU A 1 89 ? -10.123 23.862 51.584 1.00 51.09 89 GLU A C 1
ATOM 712 O O . GLU A 1 89 ? -9.022 23.832 52.187 1.00 51.09 89 GLU A O 1
#

Secondary structure (DSSP, 8-state):
---HHHHHHHHHHHHHHHHHHHHHHHHHT-STTTGGGGGGGGGHHHHHHHHHHHHHHHHHHHHH-TT-----------SSSTTTS----

Foldseek 3Di:
DDDPVNVVVVVVVVVVVVVVQLVVQCVVQVDPVRNVCNVVSVCVVVVVVVVVVVVVVVVVCCVPPVPDDDDDDPDPPPPPPVVVPPDDD

pLDDT: mean 87.15, std 14.44, range [50.69, 98.19]

Solvent-accessible surface area (backbone atoms only — not comparable to full-atom values): 5592 Å² total; per-residue (Å²): 132,84,53,71,67,56,54,51,51,54,51,50,52,51,53,52,51,49,53,51,54,53,50,53,53,36,57,74,30,56,50,89,92,38,42,88,48,42,87,52,47,73,56,45,74,63,50,57,58,49,54,55,54,48,50,55,50,51,55,51,35,53,74,79,36,73,87,65,75,96,70,79,91,76,77,90,74,85,76,67,66,73,73,72,74,68,70,82,130

Sequence (89 aa):
MVSPFTLLALGSGFLVAEVITVAVSAFAVSDKKHRYLIPWVPTMHFYFPMATLASYKAVYELLTQPFYWDKTTHGVFERTQDLAETQPE